Protein AF-A0A8D3B3K7-F1 (afdb_monomer_lite)

InterPro domains:
  IPR027417 P-loop containing nucleoside triphosphate hydrolase [G3DSA:3.40.50.300] (2-62)
  IPR027417 P-loop containing nucleoside triphosphate hydrolase [SSF52540] (5-50)
  IPR030379 Septin-type guanine nucleotide-binding (G) domain [PF00735] (22-60)
  IPR030379 Septin-type guanine nucleotide-binding (G) domain [PS51719] (22-64)

Secondary structure (DSSP, 8-state):
------SGGGHHHHHHHHHHHH-----------TTSSHHHHHHHHHTS-TTTT--PPP--S---

pLDDT: mean 74.45, std 13.29, range [43.75, 92.62]

Radius of gyration: 22.32 Å; chains: 1; bounding box: 37×26×77 Å

Organism: Scophthalmus maximus (NCBI:txid52904)

Structure (mmCIF, N/CA/C/O backbone):
data_AF-A0A8D3B3K7-F1
#
_entry.id   AF-A0A8D3B3K7-F1
#
loop_
_atom_site.group_PDB
_atom_site.id
_atom_site.type_symbol
_atom_site.label_atom_id
_atom_site.label_alt_id
_atom_site.label_comp_id
_atom_site.label_asym_id
_atom_site.label_entity_id
_atom_site.label_seq_id
_atom_site.pdbx_PDB_ins_code
_atom_site.Cartn_x
_atom_site.Cartn_y
_atom_site.Cartn_z
_atom_site.occupancy
_atom_site.B_iso_or_equiv
_atom_site.auth_seq_id
_atom_site.auth_comp_id
_atom_site.auth_asym_id
_atom_site.auth_atom_id
_atom_site.pdbx_PDB_model_num
ATOM 1 N N . MET A 1 1 ? -13.475 6.051 41.781 1.00 45.22 1 MET A N 1
ATOM 2 C CA . MET A 1 1 ? -13.450 5.203 40.568 1.00 45.22 1 MET A CA 1
ATOM 3 C C . MET A 1 1 ? -13.939 6.060 39.411 1.00 45.22 1 MET A C 1
ATOM 5 O O . MET A 1 1 ? -15.053 6.564 39.535 1.00 45.22 1 MET A O 1
ATOM 9 N N . PRO A 1 2 ? -13.141 6.350 38.367 1.00 50.59 2 PRO A N 1
ATOM 10 C CA . PRO A 1 2 ? -13.638 7.167 37.270 1.00 50.59 2 PRO A CA 1
ATOM 11 C C . PRO A 1 2 ? -14.735 6.378 36.551 1.00 50.59 2 PRO A C 1
ATOM 13 O O . PRO A 1 2 ? -14.535 5.243 36.127 1.00 50.59 2 PRO A O 1
ATOM 16 N N . LYS A 1 3 ? -15.930 6.962 36.515 1.00 57.00 3 LYS A N 1
ATOM 17 C CA . LYS A 1 3 ? -17.121 6.383 35.903 1.00 57.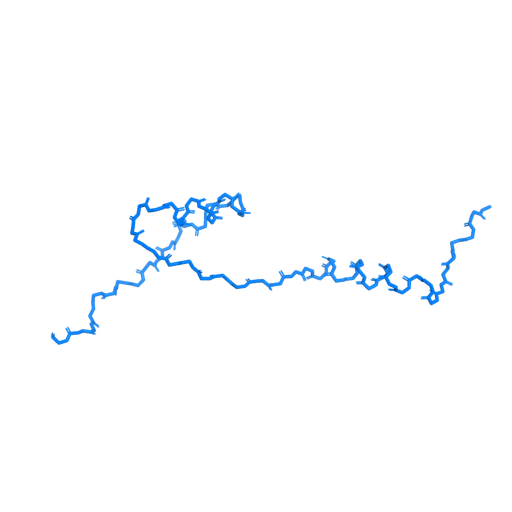00 3 LYS A CA 1
ATOM 18 C C . LYS A 1 3 ? -16.947 6.505 34.392 1.00 57.00 3 LYS A C 1
ATOM 20 O O . LYS A 1 3 ? -17.064 7.600 33.850 1.00 57.00 3 LYS A O 1
ATOM 25 N N . GLU A 1 4 ? -16.585 5.406 33.738 1.00 60.81 4 GLU A N 1
ATOM 26 C CA . GLU A 1 4 ? -16.460 5.342 32.283 1.00 60.81 4 GLU A CA 1
ATOM 27 C C . GLU A 1 4 ? -17.808 5.747 31.663 1.00 60.81 4 GLU A C 1
ATOM 29 O O . GLU A 1 4 ? -18.836 5.108 31.892 1.00 60.81 4 GLU A O 1
ATOM 34 N N . TYR A 1 5 ? -17.832 6.889 30.971 1.00 58.81 5 TYR A N 1
ATOM 35 C CA . TYR A 1 5 ? -19.049 7.488 30.426 1.00 58.81 5 TYR A CA 1
ATOM 36 C C . TYR A 1 5 ? -19.491 6.701 29.188 1.00 58.81 5 TYR A C 1
ATOM 38 O O . TYR A 1 5 ? -19.129 7.021 28.059 1.00 58.81 5 TYR A O 1
ATOM 46 N N . VAL A 1 6 ? -20.245 5.626 29.403 1.00 59.53 6 VAL A N 1
ATOM 47 C CA . VAL A 1 6 ? -20.875 4.830 28.344 1.00 59.53 6 VAL A CA 1
ATOM 48 C C . VAL A 1 6 ? -22.224 5.448 27.959 1.00 59.53 6 VAL A C 1
ATOM 50 O O . VAL A 1 6 ? -23.143 5.523 28.769 1.00 59.53 6 VAL A O 1
ATOM 53 N N . GLY A 1 7 ? -22.341 5.916 26.712 1.00 66.44 7 GLY A N 1
ATOM 54 C CA . GLY A 1 7 ? -23.559 6.526 26.158 1.00 66.44 7 GLY A CA 1
ATOM 55 C C . GLY A 1 7 ? -23.422 6.908 24.676 1.00 66.44 7 GLY A C 1
ATOM 56 O O . GLY A 1 7 ? -22.352 6.715 24.088 1.00 66.44 7 GLY A O 1
ATOM 57 N N . PHE A 1 8 ? -24.480 7.476 24.071 1.00 61.12 8 PHE A N 1
ATOM 58 C CA . PHE A 1 8 ? -24.527 7.891 22.650 1.00 61.12 8 PHE A CA 1
ATOM 59 C C . PHE A 1 8 ? -23.354 8.800 22.229 1.00 61.12 8 PHE A C 1
ATOM 61 O O . PHE A 1 8 ? -22.906 8.740 21.087 1.00 61.12 8 PHE A O 1
ATOM 68 N N . ALA A 1 9 ? -22.788 9.572 23.163 1.00 66.88 9 ALA A N 1
ATOM 69 C CA . ALA A 1 9 ? -21.611 10.415 22.936 1.00 66.88 9 ALA A CA 1
ATOM 70 C C . ALA A 1 9 ? -20.338 9.630 22.553 1.00 66.88 9 ALA A C 1
ATOM 72 O O . ALA A 1 9 ? -19.433 10.178 21.933 1.00 66.88 9 ALA A O 1
ATOM 73 N N . THR A 1 10 ? -20.259 8.337 22.891 1.00 63.94 10 THR A N 1
ATOM 74 C CA . THR A 1 10 ? -19.107 7.481 22.552 1.00 63.94 10 THR A CA 1
ATOM 75 C C . THR A 1 10 ? -19.256 6.768 21.209 1.00 63.94 10 THR A C 1
ATOM 77 O O . THR A 1 10 ? -18.298 6.149 20.746 1.00 63.94 10 THR A O 1
ATOM 80 N N . LEU A 1 11 ? -20.421 6.855 20.555 1.00 69.50 11 LEU A N 1
ATOM 81 C CA . LEU A 1 11 ? -20.687 6.180 19.281 1.00 69.50 11 LEU A CA 1
ATOM 82 C C . LEU A 1 11 ? -19.722 6.581 18.159 1.00 69.50 11 LEU A C 1
ATOM 84 O O . LEU A 1 11 ? -19.236 5.670 17.490 1.00 69.50 11 LEU A O 1
ATOM 88 N N . PRO A 1 12 ? -19.356 7.865 17.969 1.00 71.88 12 PRO A N 1
ATOM 89 C CA . PRO A 1 12 ? -18.368 8.234 16.955 1.00 71.88 12 PRO A CA 1
ATOM 90 C C . PRO A 1 12 ? -17.021 7.539 17.195 1.00 71.88 12 PRO A C 1
ATOM 92 O O . PRO A 1 12 ? -16.444 6.951 16.280 1.00 71.88 12 PRO A O 1
ATOM 95 N N . ASN A 1 13 ? -16.579 7.494 18.457 1.00 75.75 13 ASN A N 1
ATOM 96 C CA . ASN A 1 13 ? -15.341 6.824 18.856 1.00 75.75 13 ASN A CA 1
ATOM 97 C C . ASN A 1 13 ? -15.435 5.300 18.678 1.00 75.75 13 ASN A C 1
ATOM 99 O O . ASN A 1 13 ? -14.478 4.667 18.238 1.00 75.75 13 ASN A O 1
ATOM 103 N N . GLN A 1 14 ? -16.586 4.691 18.983 1.00 70.25 14 GLN A N 1
ATOM 104 C CA . GLN A 1 14 ? -16.817 3.258 18.784 1.00 70.25 14 GLN A CA 1
ATOM 105 C C . GLN A 1 14 ? -16.856 2.872 17.300 1.00 70.25 14 GLN A C 1
ATOM 107 O O . GLN A 1 14 ? -16.291 1.841 16.933 1.00 70.25 14 GLN A O 1
ATOM 112 N N . VAL A 1 15 ? -17.495 3.683 16.451 1.00 75.00 15 VAL A N 1
ATOM 113 C CA . VAL A 1 15 ? -17.566 3.464 15.000 1.00 75.00 15 VAL A CA 1
ATOM 114 C C . VAL A 1 15 ? -16.184 3.623 14.382 1.00 75.00 15 VAL A C 1
ATOM 116 O O . VAL A 1 15 ? -15.743 2.716 13.683 1.00 75.00 15 VAL A O 1
ATOM 119 N N . HIS A 1 16 ? -15.452 4.688 14.722 1.00 78.31 16 HIS A N 1
ATOM 120 C CA . HIS A 1 16 ? -14.075 4.881 14.268 1.00 78.31 16 HIS A CA 1
ATOM 121 C C . HIS A 1 16 ? -13.193 3.674 14.624 1.00 78.31 16 HIS A C 1
ATOM 123 O O . HIS A 1 16 ? -12.570 3.070 13.750 1.00 78.31 16 HIS A O 1
ATOM 129 N N . ARG A 1 17 ? -13.226 3.231 15.890 1.00 78.12 17 ARG A N 1
ATOM 130 C CA . ARG A 1 17 ? -12.442 2.073 16.348 1.00 78.12 17 ARG A CA 1
ATOM 131 C C . ARG A 1 17 ? -12.865 0.766 15.671 1.00 78.12 17 ARG A C 1
ATOM 133 O O . ARG A 1 17 ? -12.011 -0.077 15.411 1.00 78.12 17 ARG A O 1
ATOM 140 N N . LYS A 1 18 ? -14.161 0.573 15.388 1.00 80.19 18 LYS A N 1
ATOM 141 C CA . LYS A 1 18 ? -14.669 -0.601 14.655 1.00 80.19 18 LYS A CA 1
ATOM 142 C C . LYS A 1 18 ? -14.221 -0.600 13.195 1.00 80.19 18 LYS A C 1
ATOM 144 O O . LYS A 1 18 ? -13.832 -1.653 12.704 1.00 80.19 18 LYS A O 1
ATOM 149 N N . THR A 1 19 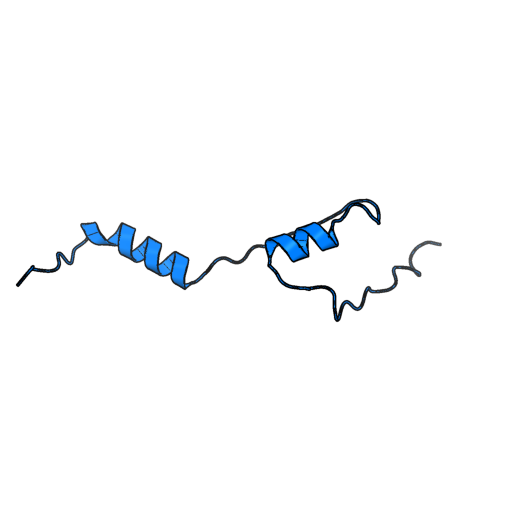? -14.258 0.544 12.520 1.00 75.75 19 THR A N 1
ATOM 150 C CA . THR A 1 19 ? -13.862 0.663 11.111 1.00 75.75 19 THR A CA 1
ATOM 151 C C . THR A 1 19 ? -12.362 0.441 10.940 1.00 75.75 19 THR A C 1
ATOM 153 O O . THR A 1 19 ? -11.965 -0.365 10.108 1.00 75.75 19 THR A O 1
ATOM 156 N N . VAL A 1 20 ? -11.532 1.038 11.802 1.00 80.69 20 VAL A N 1
ATOM 157 C CA . VAL A 1 20 ? -10.076 0.809 11.788 1.00 80.69 20 VAL A CA 1
ATOM 158 C C . VAL A 1 20 ? -9.737 -0.658 12.075 1.00 80.69 20 VAL A C 1
ATOM 160 O O . VAL A 1 20 ? -8.883 -1.226 11.404 1.00 80.69 20 VAL A O 1
ATOM 163 N N . LYS A 1 21 ? -10.441 -1.308 13.016 1.00 80.00 21 LYS A N 1
ATOM 164 C CA . LYS A 1 21 ? -10.253 -2.743 13.305 1.00 80.00 21 LYS A CA 1
ATOM 165 C C . LYS A 1 21 ? -10.702 -3.670 12.174 1.00 80.00 21 LYS A C 1
ATOM 167 O O . LYS A 1 21 ? -10.102 -4.724 12.009 1.00 80.00 21 LYS A O 1
ATOM 172 N N . LYS A 1 22 ? -11.762 -3.319 11.438 1.00 85.50 22 LYS A N 1
ATOM 173 C CA . LYS A 1 22 ? -12.193 -4.070 10.245 1.00 85.50 22 LYS A CA 1
ATOM 174 C C . LYS A 1 22 ? -11.183 -3.954 9.101 1.00 85.50 22 LYS A C 1
ATOM 176 O O . LYS A 1 22 ? -11.117 -4.853 8.272 1.00 85.50 22 LYS A O 1
ATOM 181 N N . GLY A 1 23 ? -10.400 -2.877 9.088 1.00 81.56 23 GLY A N 1
ATOM 182 C CA . GLY A 1 23 ? -9.461 -2.578 8.022 1.00 81.56 23 GLY A CA 1
ATOM 183 C C . GLY A 1 23 ? -10.151 -1.992 6.794 1.00 81.56 23 GLY A C 1
ATOM 184 O O . GLY A 1 23 ? -11.374 -1.842 6.737 1.00 81.56 23 GLY A O 1
ATOM 185 N N . PHE A 1 24 ? -9.333 -1.646 5.807 1.00 84.00 24 PHE A N 1
ATOM 186 C CA . PHE A 1 24 ? -9.773 -1.088 4.537 1.00 84.00 24 PHE A CA 1
ATOM 187 C C . PHE A 1 24 ? -9.241 -1.956 3.404 1.00 84.00 24 PHE A C 1
ATOM 189 O O . PHE A 1 24 ? -8.078 -2.356 3.418 1.00 84.00 24 PHE A O 1
ATOM 196 N N . THR A 1 25 ? -10.086 -2.221 2.414 1.00 84.75 25 THR A N 1
ATOM 197 C CA . THR A 1 25 ? -9.665 -2.830 1.153 1.00 84.75 25 THR A CA 1
ATOM 198 C C . THR A 1 25 ? -9.484 -1.720 0.134 1.00 84.75 25 THR A C 1
ATOM 200 O O . THR A 1 25 ? -10.392 -0.920 -0.081 1.00 84.75 25 THR A O 1
ATOM 203 N N . PHE A 1 26 ? -8.320 -1.673 -0.500 1.00 82.12 26 PHE A N 1
ATOM 204 C CA . PHE A 1 26 ? -8.048 -0.779 -1.617 1.00 82.12 26 PHE A CA 1
ATOM 205 C C . PHE A 1 26 ? -7.584 -1.615 -2.812 1.00 82.12 26 PHE A C 1
ATOM 207 O O . PHE A 1 26 ? -6.925 -2.643 -2.656 1.00 82.12 26 PHE A O 1
ATOM 214 N N . THR A 1 27 ? -7.934 -1.171 -4.013 1.00 86.94 27 THR A N 1
ATOM 215 C CA . THR A 1 27 ? -7.497 -1.777 -5.273 1.00 86.94 27 THR A CA 1
ATOM 216 C C . THR A 1 27 ? -6.753 -0.712 -6.058 1.00 86.94 27 THR A C 1
ATOM 218 O O . THR A 1 27 ? -7.263 0.391 -6.234 1.00 86.94 27 THR A O 1
ATOM 221 N N . LEU A 1 28 ? -5.538 -1.027 -6.503 1.00 85.31 28 LEU A N 1
ATOM 222 C CA . LEU A 1 28 ? -4.665 -0.088 -7.198 1.00 85.31 28 LEU A CA 1
ATOM 223 C C . LEU A 1 28 ? -4.187 -0.696 -8.518 1.00 85.31 28 LEU A C 1
ATOM 225 O O . LEU A 1 28 ? -3.745 -1.842 -8.551 1.00 85.31 28 LEU A O 1
ATOM 229 N N . MET A 1 29 ? -4.242 0.093 -9.591 1.00 89.88 29 MET A N 1
ATOM 230 C CA . MET A 1 29 ? -3.636 -0.221 -10.882 1.00 89.88 29 MET A CA 1
ATOM 231 C C . MET A 1 29 ? -2.473 0.738 -11.122 1.00 89.88 29 MET A C 1
ATOM 233 O O . MET A 1 29 ? -2.620 1.947 -10.961 1.00 89.88 29 MET A O 1
ATOM 237 N N . VAL A 1 30 ? -1.321 0.201 -11.520 1.00 86.94 30 VAL A N 1
ATOM 238 C CA . VAL A 1 30 ? -0.136 0.999 -11.850 1.00 86.94 30 VAL A CA 1
ATOM 239 C C . VAL A 1 30 ? 0.242 0.738 -13.301 1.00 86.94 30 VAL A C 1
ATOM 241 O O . VAL A 1 30 ? 0.508 -0.403 -13.677 1.00 86.94 30 VAL A O 1
ATOM 244 N N . ALA A 1 31 ? 0.285 1.794 -14.109 1.00 89.75 31 ALA A N 1
ATOM 245 C CA . ALA A 1 31 ? 0.628 1.746 -15.528 1.00 89.75 31 ALA A CA 1
ATOM 246 C C . ALA A 1 31 ? 1.770 2.724 -15.845 1.00 89.75 31 ALA A C 1
ATOM 248 O O . ALA A 1 31 ? 1.985 3.693 -15.122 1.00 89.75 31 ALA A O 1
ATOM 249 N N . GLY A 1 32 ? 2.532 2.439 -16.901 1.00 90.94 32 GLY A N 1
ATOM 250 C CA . GLY A 1 32 ? 3.664 3.252 -17.359 1.00 90.94 32 GLY A CA 1
ATOM 251 C C . GLY A 1 32 ? 4.784 2.393 -17.943 1.00 90.94 32 GLY A C 1
ATOM 252 O O . GLY A 1 32 ? 4.826 1.180 -17.717 1.00 90.94 32 GLY A O 1
ATOM 253 N N . GLU A 1 33 ? 5.714 3.014 -18.660 1.00 92.00 33 GLU A N 1
ATOM 254 C CA . GLU A 1 33 ? 6.832 2.335 -19.325 1.00 92.00 33 GLU A CA 1
ATOM 255 C C . GLU A 1 33 ? 7.727 1.556 -18.353 1.00 92.00 33 GLU A C 1
ATOM 257 O O . GLU A 1 33 ? 7.804 1.856 -17.153 1.00 92.00 33 GLU A O 1
ATOM 262 N N . SER A 1 34 ? 8.367 0.494 -18.847 1.00 88.94 34 SER A N 1
ATOM 263 C CA . SER A 1 34 ? 9.295 -0.306 -18.042 1.00 88.94 34 SER A CA 1
ATOM 264 C C . SER A 1 34 ? 10.458 0.554 -17.527 1.00 88.94 34 SER A C 1
ATOM 266 O O . SER A 1 34 ? 10.865 1.503 -18.180 1.00 88.94 34 SER A O 1
ATOM 268 N N . GLY A 1 35 ? 10.976 0.251 -16.334 1.00 88.00 35 GLY A N 1
ATOM 269 C CA . GLY A 1 35 ? 12.095 0.997 -15.735 1.00 88.00 35 GLY A CA 1
ATOM 270 C C . GLY A 1 35 ? 11.728 2.255 -14.932 1.00 88.00 35 GLY A C 1
ATOM 271 O O . GLY A 1 35 ? 12.545 2.704 -14.140 1.00 88.00 35 GLY A O 1
ATOM 272 N N . LEU A 1 36 ? 10.490 2.764 -15.000 1.00 90.56 36 LEU A N 1
ATOM 273 C CA . LEU A 1 36 ? 10.052 3.956 -14.237 1.00 90.56 36 LEU A CA 1
ATOM 274 C C . LEU A 1 36 ? 9.920 3.762 -12.710 1.00 90.56 36 LEU A C 1
ATOM 276 O O . LEU A 1 36 ? 9.425 4.637 -12.009 1.00 90.56 36 LEU A O 1
ATOM 280 N N . GLY A 1 37 ? 10.284 2.595 -12.176 1.00 89.62 37 GLY A N 1
ATOM 281 C CA . GLY A 1 37 ? 10.178 2.332 -10.737 1.00 89.62 37 GLY A CA 1
ATOM 282 C C . GLY A 1 37 ? 8.763 2.023 -10.232 1.00 89.62 37 GLY A C 1
ATOM 283 O O . GLY A 1 37 ? 8.522 2.092 -9.033 1.00 89.62 37 GLY A O 1
ATOM 284 N N . LYS A 1 38 ? 7.824 1.621 -11.103 1.00 92.62 38 LYS A N 1
ATOM 285 C CA . LYS A 1 38 ? 6.458 1.199 -10.708 1.00 92.62 38 LYS A CA 1
ATOM 286 C C . LYS A 1 38 ? 6.464 0.104 -9.631 1.00 92.62 38 LYS A C 1
ATOM 288 O O . LYS A 1 38 ? 5.737 0.193 -8.647 1.00 92.62 38 LYS A O 1
ATOM 293 N N . SER A 1 39 ? 7.308 -0.915 -9.805 1.00 88.50 39 SER A N 1
ATOM 294 C CA . SER A 1 39 ? 7.472 -1.991 -8.821 1.00 88.50 39 SER A CA 1
ATOM 295 C C . SER A 1 39 ? 8.131 -1.497 -7.535 1.00 88.50 39 SER A C 1
ATOM 297 O O . SER A 1 39 ? 7.706 -1.885 -6.453 1.00 88.50 39 SER A O 1
ATOM 299 N N . THR A 1 40 ? 9.108 -0.591 -7.647 1.00 90.81 40 THR A N 1
ATOM 300 C CA . THR A 1 40 ? 9.774 0.051 -6.506 1.00 90.81 40 THR A CA 1
ATOM 301 C C . THR A 1 40 ? 8.783 0.842 -5.659 1.00 90.81 40 THR A C 1
ATOM 303 O O . THR A 1 40 ? 8.741 0.644 -4.453 1.00 90.81 40 THR A O 1
ATOM 306 N N . LEU A 1 41 ? 7.932 1.665 -6.279 1.00 88.81 41 LEU A N 1
ATOM 307 C CA . LEU A 1 41 ? 6.911 2.453 -5.585 1.00 88.81 41 LEU A CA 1
ATOM 308 C C . LEU A 1 41 ? 5.959 1.562 -4.778 1.00 88.81 41 LEU A C 1
ATOM 310 O O . LEU A 1 41 ? 5.696 1.835 -3.611 1.00 88.81 41 LEU A O 1
ATOM 314 N N . ILE A 1 42 ? 5.466 0.485 -5.392 1.00 89.12 42 ILE A N 1
ATOM 315 C CA . ILE A 1 42 ? 4.559 -0.463 -4.738 1.00 89.12 42 ILE A CA 1
ATOM 316 C C . ILE A 1 42 ? 5.257 -1.208 -3.598 1.00 89.12 42 ILE A C 1
ATOM 318 O O . ILE A 1 42 ? 4.697 -1.314 -2.507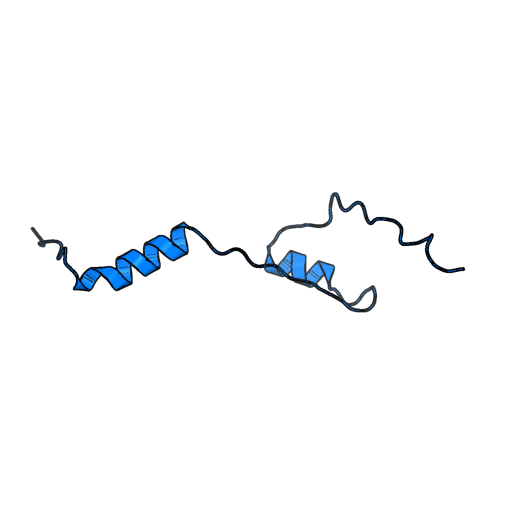 1.00 89.12 42 ILE A O 1
ATOM 322 N N . ASN A 1 43 ? 6.495 -1.653 -3.809 1.00 88.38 43 ASN A N 1
ATOM 323 C CA . ASN A 1 43 ? 7.273 -2.318 -2.769 1.00 88.38 43 ASN A CA 1
ATOM 324 C C . ASN A 1 43 ? 7.587 -1.375 -1.595 1.00 88.38 43 ASN A C 1
ATOM 326 O O . ASN A 1 43 ? 7.519 -1.797 -0.443 1.00 88.38 43 ASN A O 1
ATOM 330 N N . SER A 1 44 ? 7.872 -0.094 -1.855 1.00 89.69 44 SER A N 1
ATOM 331 C CA . SER A 1 44 ? 8.076 0.923 -0.817 1.00 89.69 44 SER A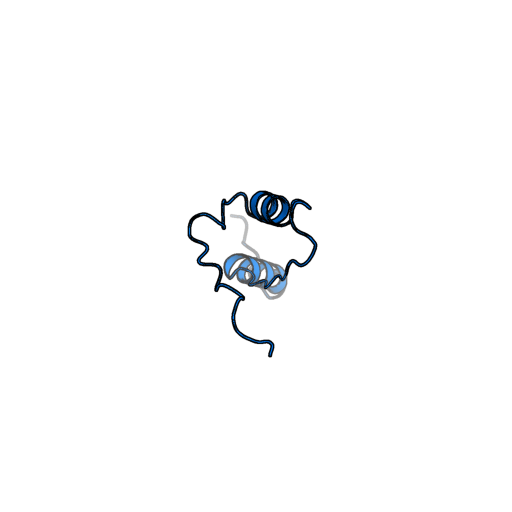 CA 1
ATOM 332 C C . SER A 1 44 ? 6.792 1.257 -0.059 1.00 89.69 44 SER A C 1
ATOM 334 O O . SER A 1 44 ? 6.839 1.422 1.156 1.00 89.69 44 SER A O 1
ATOM 336 N N . LEU A 1 45 ? 5.647 1.325 -0.747 1.00 88.00 45 LEU A N 1
ATOM 337 C CA . LEU A 1 45 ? 4.356 1.642 -0.130 1.00 88.00 45 LEU A CA 1
ATOM 338 C C . LEU A 1 45 ? 3.894 0.552 0.848 1.00 88.00 45 LEU A C 1
ATOM 340 O O . LEU A 1 45 ? 3.331 0.868 1.893 1.00 88.00 45 LEU A O 1
ATOM 344 N N . PHE A 1 46 ? 4.143 -0.719 0.522 1.00 87.06 46 PHE A N 1
ATOM 345 C CA . PHE A 1 46 ? 3.714 -1.860 1.341 1.00 87.06 46 PHE A CA 1
ATOM 346 C C . PHE A 1 46 ? 4.838 -2.516 2.141 1.00 87.06 46 PHE A C 1
ATOM 348 O O . PHE A 1 46 ? 4.591 -3.519 2.809 1.00 87.06 46 PHE A O 1
ATOM 355 N N . LEU A 1 47 ? 6.064 -1.984 2.064 1.00 81.94 47 LEU A N 1
ATOM 356 C CA . LEU A 1 47 ? 7.272 -2.554 2.680 1.00 81.94 47 LEU A CA 1
ATOM 357 C C . LEU A 1 47 ? 7.422 -4.064 2.417 1.00 81.94 47 LEU A C 1
ATOM 359 O O . LEU A 1 47 ? 7.938 -4.811 3.245 1.00 81.94 47 LEU A O 1
ATOM 363 N N . THR A 1 48 ? 6.929 -4.521 1.268 1.00 76.56 48 THR A N 1
ATOM 364 C CA . THR A 1 48 ? 6.812 -5.936 0.917 1.00 76.56 48 THR A CA 1
ATOM 365 C C . THR A 1 48 ? 7.286 -6.114 -0.508 1.00 76.56 48 THR A C 1
ATOM 367 O O . THR A 1 48 ? 6.918 -5.343 -1.390 1.00 76.56 48 THR A O 1
ATOM 370 N N . ASP A 1 49 ? 8.085 -7.148 -0.745 1.00 72.31 49 ASP A N 1
ATOM 371 C CA . ASP A 1 49 ? 8.473 -7.524 -2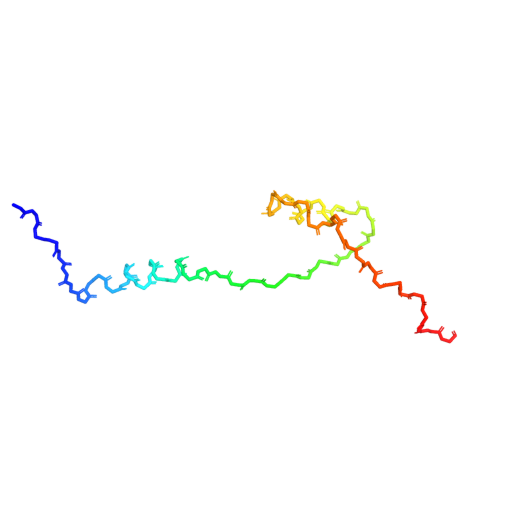.096 1.00 72.31 49 ASP A CA 1
ATOM 372 C C . ASP A 1 49 ? 7.368 -8.377 -2.732 1.00 72.31 49 ASP A C 1
ATOM 374 O O . ASP A 1 49 ? 7.338 -9.601 -2.604 1.00 72.31 49 ASP A O 1
ATOM 378 N N . LEU A 1 50 ? 6.409 -7.694 -3.360 1.00 68.38 50 LEU A N 1
ATOM 379 C CA . LEU A 1 50 ? 5.174 -8.287 -3.884 1.00 68.38 50 LEU A CA 1
ATOM 380 C C . LEU A 1 50 ? 5.376 -9.049 -5.205 1.00 68.38 50 LEU A C 1
ATOM 382 O O . LEU A 1 50 ? 4.440 -9.665 -5.710 1.00 68.38 50 LEU A O 1
ATOM 386 N N . TYR A 1 51 ? 6.580 -9.009 -5.782 1.00 66.38 51 TYR A N 1
ATOM 387 C CA . TYR A 1 51 ? 6.843 -9.520 -7.129 1.00 66.38 51 TYR A CA 1
ATOM 388 C C . TYR A 1 51 ? 7.546 -10.883 -7.180 1.00 66.38 51 TYR A C 1
ATOM 390 O O . TYR A 1 51 ? 7.764 -11.382 -8.283 1.00 66.38 51 TYR A O 1
ATOM 398 N N . LYS A 1 52 ? 7.859 -11.510 -6.036 1.00 62.91 52 LYS A N 1
ATOM 399 C CA . LYS A 1 52 ? 8.650 -12.757 -5.981 1.00 62.91 52 LYS A CA 1
ATOM 400 C C . LYS A 1 52 ? 8.044 -13.931 -6.762 1.00 62.91 52 LYS A C 1
ATOM 402 O O . LYS A 1 52 ? 8.790 -14.682 -7.376 1.00 62.91 52 LYS A O 1
ATOM 407 N N . ASP A 1 53 ? 6.714 -14.022 -6.818 1.00 62.81 53 ASP A N 1
ATOM 408 C CA . ASP A 1 53 ? 5.986 -15.127 -7.466 1.00 62.81 53 ASP A CA 1
ATOM 409 C C . ASP A 1 53 ? 5.149 -14.677 -8.677 1.00 62.81 53 ASP A C 1
ATOM 411 O O . ASP A 1 53 ? 4.191 -15.345 -9.084 1.00 62.81 53 ASP A O 1
ATOM 415 N N . ARG A 1 54 ? 5.463 -13.514 -9.268 1.00 63.38 54 ARG A N 1
ATOM 416 C CA . ARG A 1 54 ? 4.666 -12.967 -10.374 1.00 63.38 54 ARG A CA 1
ATOM 417 C C . ARG A 1 54 ? 4.797 -13.837 -11.631 1.00 63.38 54 ARG A C 1
ATOM 419 O O . ARG A 1 54 ? 5.686 -13.633 -12.452 1.00 63.38 54 ARG A O 1
ATOM 426 N N . LYS A 1 55 ? 3.823 -14.724 -11.856 1.00 59.97 55 LYS A N 1
ATOM 427 C CA . LYS A 1 55 ? 3.507 -15.258 -13.190 1.00 59.97 55 LYS A CA 1
ATOM 428 C C . LYS A 1 55 ? 2.865 -14.146 -14.012 1.00 59.97 55 LYS A C 1
ATOM 430 O O . LYS A 1 55 ? 1.664 -13.912 -13.920 1.00 59.97 55 LYS A O 1
ATOM 435 N N . VAL A 1 56 ? 3.671 -13.423 -14.782 1.00 67.31 56 VAL A N 1
ATOM 436 C CA . VAL A 1 56 ? 3.156 -12.544 -15.837 1.00 67.31 56 VAL A CA 1
ATOM 437 C C . VAL A 1 56 ? 2.568 -13.453 -16.920 1.00 67.31 56 VAL A C 1
ATOM 439 O O . VAL A 1 56 ? 3.314 -14.270 -17.461 1.00 67.31 56 VAL A O 1
ATOM 442 N N . PRO A 1 57 ? 1.264 -13.378 -17.236 1.00 65.12 57 PRO A N 1
ATOM 443 C CA . PRO A 1 57 ? 0.756 -14.011 -18.443 1.00 65.12 57 PRO A CA 1
ATOM 444 C C . PRO A 1 57 ? 1.502 -13.383 -19.620 1.00 65.12 57 PRO A C 1
ATOM 446 O O . PRO A 1 57 ? 1.505 -12.156 -19.747 1.00 65.12 57 PRO A O 1
ATOM 449 N N . ASN A 1 58 ? 2.194 -14.199 -20.418 1.00 58.66 58 ASN A N 1
ATOM 450 C CA . ASN A 1 58 ? 2.865 -13.709 -21.614 1.00 58.66 58 ASN A CA 1
ATOM 451 C C . ASN A 1 58 ? 1.800 -13.072 -22.517 1.00 58.66 58 ASN A C 1
ATOM 453 O O . ASN A 1 58 ? 0.851 -13.746 -22.912 1.00 58.66 58 ASN A O 1
ATOM 457 N N . ALA A 1 59 ? 1.922 -11.776 -22.804 1.00 61.06 59 ALA A N 1
ATOM 458 C CA . ALA A 1 59 ? 0.990 -11.051 -23.669 1.00 61.06 59 ALA A CA 1
ATOM 459 C C . ALA A 1 59 ? 1.301 -11.269 -25.165 1.00 61.06 59 ALA A C 1
ATOM 461 O O . ALA A 1 59 ? 0.907 -10.471 -26.009 1.00 61.06 59 ALA A O 1
ATOM 462 N N . GLU A 1 60 ? 2.010 -12.345 -25.503 1.00 64.25 60 GLU A N 1
ATOM 463 C CA . GLU A 1 60 ? 2.283 -12.770 -26.872 1.00 64.25 60 GLU A CA 1
ATOM 464 C C . GLU A 1 60 ? 1.278 -13.851 -27.279 1.00 64.25 60 GLU A C 1
ATOM 466 O O . GLU A 1 60 ? 1.532 -15.036 -27.095 1.00 64.25 60 GLU A O 1
ATOM 471 N N . ALA A 1 61 ? 0.109 -13.436 -27.774 1.00 57.16 61 ALA A N 1
ATOM 472 C CA . ALA A 1 61 ? -0.720 -14.160 -28.754 1.00 57.16 61 ALA A CA 1
ATOM 473 C C . ALA A 1 61 ? -2.118 -13.528 -28.794 1.00 57.16 61 ALA A C 1
ATOM 475 O O . ALA A 1 61 ? -3.068 -14.021 -28.187 1.00 57.16 61 ALA A O 1
ATOM 476 N N . GLY A 1 62 ? -2.257 -12.402 -29.490 1.00 55.19 62 GLY A N 1
ATOM 477 C CA . GLY A 1 62 ? -3.554 -11.734 -29.594 1.00 55.19 62 GLY A CA 1
ATOM 478 C C . GLY A 1 62 ? -3.583 -10.553 -30.551 1.00 55.19 62 GLY A C 1
ATOM 479 O O . GLY A 1 62 ? -4.243 -9.562 -30.268 1.00 55.19 62 GLY A O 1
ATOM 480 N N . GLY A 1 63 ? -2.862 -10.632 -31.664 1.00 52.25 63 GLY A N 1
ATOM 481 C CA . GLY A 1 63 ? -2.904 -9.630 -32.721 1.00 52.25 63 GLY A CA 1
ATOM 482 C C . GLY A 1 63 ? -2.385 -10.261 -33.998 1.00 52.25 63 GLY A C 1
ATOM 483 O O . GLY A 1 63 ? -1.257 -10.731 -34.007 1.00 52.25 63 GLY A O 1
ATOM 484 N N . ARG A 1 64 ? -3.277 -10.354 -34.983 1.00 43.75 64 ARG A N 1
ATOM 485 C CA . ARG A 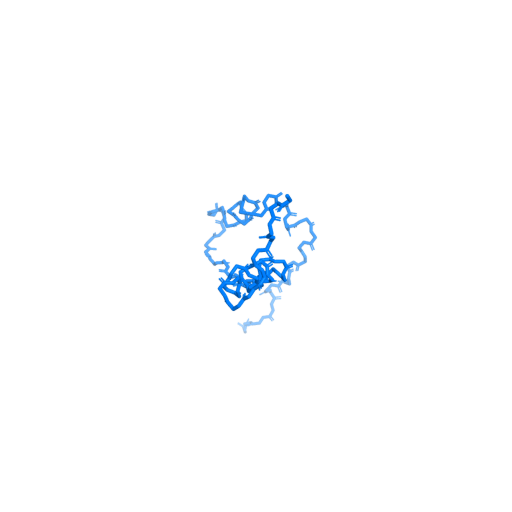1 64 ? -3.088 -10.875 -36.344 1.00 43.75 64 ARG A CA 1
ATOM 486 C C . ARG A 1 64 ? -1.723 -10.587 -36.959 1.00 43.75 64 ARG A C 1
ATOM 488 O O . ARG A 1 64 ? -1.273 -9.429 -36.823 1.00 43.75 64 ARG A O 1
#

Sequence (64 aa):
MPKEYVGFATLPNQVHRKTVKKGFTFTLMVAGESGLGKSTLINSLFLTDLYKDRKVPNAEAGGR

Foldseek 3Di:
DPDDDDDPVCVVVVVVVVDVVVPDDDDDDDDDDPPPCSQVVVCVVVVHNPCPPDPDDPPPDDDD